Protein AF-A0A3S3VTU5-F1 (afdb_monomer)

Secondary structure (DSSP, 8-state):
--HHHHHHHHHHHHHIIIIIHHHHHHHHTT-HHHHHHHHHHHHHHHHHHHHHHHHHHHHHHHHTT-

pLDDT: mean 91.39, std 9.51, range [56.88, 97.94]

Mean predicted aligned error: 4.51 Å

Sequence (66 aa):
MSSIEQWAMNRAHQIVVHQGMSLVEAAQCLDRKRMTANTYALRNAIMDCLVEALQEGQQARRVAAE

Nearest PDB structures (foldseek):
  5jjj-assembly1_B-2  TM=8.631E-01  e=6.652E+00  Natronomonas pharaonis
  5ip0-assembly2_E  TM=7.762E-01  e=5.832E+00  Aeromonas hydrophila
  5jje-assembly1_B  TM=8.517E-01  e=9.245E+00  Natronomonas pharaonis

Solvent-accessible surface area (backbone atoms only — not comparable to full-atom values): 3625 Å² total; per-residue (Å²): 130,54,74,65,56,53,48,49,52,52,53,52,50,52,47,48,59,57,40,47,47,52,36,51,54,20,55,76,69,68,36,64,70,53,35,53,52,35,52,51,51,40,53,49,54,52,52,51,51,53,54,50,49,55,52,52,58,48,50,58,52,51,66,72,73,110

Radius of gyration: 15.62 Å; Cα contacts (8 Å, |Δi|>4): 25; chains: 1; bounding box: 34×12×45 Å

Structure (mmCIF, N/CA/C/O backbone):
data_AF-A0A3S3VTU5-F1
#
_entry.id   AF-A0A3S3VTU5-F1
#
loop_
_atom_site.group_PDB
_atom_site.id
_atom_site.type_symbol
_atom_site.label_atom_id
_atom_site.label_alt_id
_atom_site.label_comp_id
_atom_site.label_asym_id
_atom_site.label_entity_id
_atom_site.label_seq_id
_atom_site.pdbx_PDB_ins_code
_atom_site.Cartn_x
_atom_site.Cartn_y
_atom_site.Cartn_z
_atom_site.occupancy
_atom_site.B_iso_or_equiv
_atom_site.auth_seq_id
_atom_site.auth_comp_id
_atom_site.auth_asym_id
_atom_site.auth_atom_id
_atom_site.pdbx_PDB_model_num
ATOM 1 N N . MET A 1 1 ? 0.723 7.418 23.375 1.00 59.59 1 MET A N 1
ATOM 2 C CA . MET A 1 1 ? 0.132 7.001 22.088 1.00 59.59 1 MET A CA 1
ATOM 3 C C . MET A 1 1 ? -0.899 5.940 22.395 1.00 59.59 1 MET A C 1
ATOM 5 O O . MET A 1 1 ? -0.607 5.046 23.181 1.00 59.59 1 MET A O 1
ATOM 9 N N . SER A 1 2 ? -2.107 6.102 21.875 1.00 81.94 2 SER A N 1
ATOM 10 C CA . SER A 1 2 ? -3.180 5.112 21.995 1.00 81.94 2 SER A CA 1
ATOM 11 C C . SER A 1 2 ? -2.811 3.814 21.262 1.00 81.94 2 SER A C 1
ATOM 13 O O . SER A 1 2 ? -1.973 3.820 20.357 1.00 81.94 2 SER A O 1
ATOM 15 N N . SER A 1 3 ? -3.437 2.694 21.638 1.00 85.88 3 SER A N 1
ATOM 16 C CA . SER A 1 3 ? -3.208 1.393 20.989 1.00 85.88 3 SER A CA 1
ATOM 17 C C . SER A 1 3 ? -3.471 1.444 19.480 1.00 85.88 3 SER A C 1
ATOM 19 O O . SER A 1 3 ? -2.695 0.891 18.702 1.00 85.88 3 SER A O 1
ATOM 21 N N . ILE A 1 4 ? -4.506 2.178 19.059 1.00 86.56 4 ILE A N 1
ATOM 22 C CA . ILE A 1 4 ? -4.861 2.348 17.647 1.00 86.56 4 ILE A CA 1
ATOM 23 C C . ILE A 1 4 ? -3.835 3.188 16.877 1.00 86.56 4 ILE A C 1
ATOM 25 O O . ILE A 1 4 ? -3.497 2.843 15.749 1.00 86.56 4 ILE A O 1
ATOM 29 N N . GLU A 1 5 ? -3.285 4.250 17.475 1.00 88.50 5 GLU A N 1
ATOM 30 C CA . GLU A 1 5 ? -2.220 5.045 16.847 1.00 88.50 5 GLU A CA 1
ATOM 31 C C . GLU A 1 5 ? -0.956 4.209 16.652 1.00 88.50 5 GLU A C 1
ATOM 33 O O . GLU A 1 5 ? -0.344 4.250 15.587 1.00 88.50 5 GLU A O 1
ATOM 38 N N . GLN A 1 6 ? -0.569 3.422 17.660 1.00 91.75 6 GLN A N 1
ATOM 39 C CA . GLN A 1 6 ? 0.595 2.546 17.559 1.00 91.75 6 GLN A CA 1
ATOM 40 C C . GLN A 1 6 ? 0.395 1.461 16.491 1.00 91.75 6 GLN A C 1
ATOM 42 O O . GLN A 1 6 ? 1.303 1.209 15.695 1.00 91.75 6 GLN A O 1
ATOM 47 N N . TRP A 1 7 ? -0.793 0.852 16.433 1.00 92.50 7 TRP A N 1
ATOM 48 C CA . TRP A 1 7 ? -1.160 -0.086 15.373 1.00 92.50 7 TRP A CA 1
ATOM 49 C C . TRP A 1 7 ? -1.091 0.574 13.989 1.00 92.50 7 TRP A C 1
ATOM 51 O O . TRP A 1 7 ? -0.417 0.054 13.099 1.00 92.50 7 TRP A O 1
ATOM 61 N N . ALA A 1 8 ? -1.702 1.751 13.824 1.00 93.88 8 ALA A N 1
ATOM 62 C CA . ALA A 1 8 ? -1.744 2.463 12.550 1.00 93.88 8 ALA A CA 1
ATOM 63 C C . ALA A 1 8 ? -0.336 2.819 12.056 1.00 93.88 8 ALA A C 1
ATOM 65 O O . ALA A 1 8 ? -0.018 2.618 10.883 1.00 93.88 8 ALA A O 1
ATOM 66 N N . MET A 1 9 ? 0.536 3.279 12.958 1.00 95.50 9 MET A N 1
ATOM 67 C CA . MET A 1 9 ? 1.932 3.584 12.636 1.00 95.50 9 MET A CA 1
ATOM 68 C C . MET A 1 9 ? 2.703 2.337 12.196 1.00 95.50 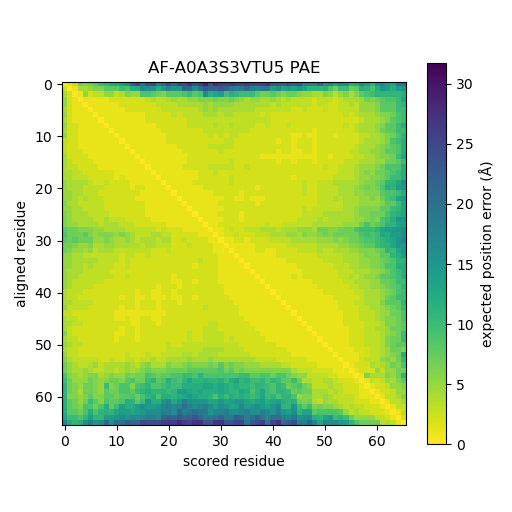9 MET A C 1
ATOM 70 O O . MET A 1 9 ? 3.400 2.372 11.180 1.00 95.50 9 MET A O 1
ATOM 74 N N . ASN A 1 10 ? 2.544 1.217 12.906 1.00 95.94 10 ASN A N 1
ATOM 75 C CA . ASN A 1 10 ? 3.173 -0.046 12.521 1.00 95.94 10 ASN A CA 1
ATOM 76 C C . ASN A 1 10 ? 2.666 -0.538 11.161 1.00 95.94 10 ASN A C 1
ATOM 78 O O . ASN A 1 10 ? 3.466 -0.960 10.321 1.00 95.94 10 ASN A O 1
ATOM 82 N N . ARG A 1 11 ? 1.355 -0.451 10.915 1.00 96.69 11 ARG A N 1
ATOM 83 C CA . ARG A 1 11 ? 0.753 -0.905 9.661 1.00 96.69 11 ARG A CA 1
ATOM 84 C C . ARG A 1 11 ? 1.202 -0.052 8.478 1.00 96.69 11 ARG A C 1
ATOM 86 O O . ARG A 1 11 ? 1.623 -0.598 7.458 1.00 96.69 11 ARG A O 1
ATOM 93 N N . ALA A 1 12 ? 1.213 1.271 8.636 1.00 96.94 12 ALA A N 1
ATOM 94 C CA . ALA A 1 12 ? 1.730 2.194 7.631 1.00 96.94 12 ALA A CA 1
ATOM 95 C C . ALA A 1 12 ? 3.212 1.924 7.325 1.00 96.94 12 ALA A C 1
ATOM 97 O O . ALA A 1 12 ? 3.595 1.831 6.157 1.00 96.94 12 ALA A O 1
ATOM 98 N N . HIS A 1 13 ? 4.035 1.721 8.359 1.00 97.44 13 HIS A N 1
ATOM 99 C CA . HIS A 1 13 ? 5.449 1.390 8.194 1.00 97.44 13 HIS A CA 1
ATOM 100 C C . HIS A 1 13 ? 5.648 0.093 7.395 1.00 97.44 13 HIS A C 1
ATOM 102 O O . HIS A 1 13 ? 6.443 0.065 6.456 1.00 97.44 13 HIS A O 1
ATOM 108 N N . GLN A 1 14 ? 4.884 -0.963 7.693 1.00 97.50 14 GLN A N 1
ATOM 109 C CA . GLN A 1 14 ? 4.947 -2.217 6.938 1.00 97.50 14 GLN A CA 1
ATOM 110 C C . GLN A 1 14 ? 4.595 -2.031 5.458 1.00 97.50 14 GLN A C 1
ATOM 112 O O . GLN A 1 14 ? 5.293 -2.581 4.604 1.00 97.50 14 GLN A O 1
ATOM 117 N N . ILE A 1 15 ? 3.549 -1.261 5.142 1.00 97.94 15 ILE A N 1
ATOM 118 C CA . ILE A 1 15 ? 3.156 -0.986 3.751 1.00 97.94 15 ILE A CA 1
ATOM 119 C C . ILE A 1 15 ? 4.281 -0.255 3.022 1.00 97.94 15 ILE A C 1
ATOM 121 O O . ILE A 1 15 ? 4.668 -0.669 1.931 1.00 97.94 15 ILE A O 1
ATOM 125 N N . VAL A 1 16 ? 4.837 0.794 3.632 1.00 97.19 16 VAL A N 1
ATOM 126 C CA . VAL A 1 16 ? 5.924 1.580 3.037 1.00 97.19 16 VAL A CA 1
ATOM 127 C C . VAL A 1 16 ? 7.148 0.709 2.775 1.00 97.19 16 VAL A C 1
ATOM 129 O O . VAL A 1 16 ? 7.656 0.706 1.655 1.00 97.19 16 VAL A O 1
ATOM 132 N N . VAL A 1 17 ? 7.594 -0.066 3.766 1.00 97.50 17 VAL A N 1
ATOM 133 C CA . VAL A 1 17 ? 8.786 -0.911 3.623 1.00 97.50 17 VAL A CA 1
ATOM 134 C C . VAL A 1 17 ? 8.592 -1.964 2.535 1.00 97.50 17 VAL A C 1
ATOM 136 O O . VAL A 1 17 ? 9.464 -2.119 1.694 1.00 97.50 17 VAL A O 1
ATOM 139 N N . HIS A 1 18 ? 7.459 -2.664 2.486 1.00 96.81 18 HIS A N 1
ATOM 140 C CA . HIS A 1 18 ? 7.295 -3.760 1.523 1.00 96.81 18 HIS A CA 1
ATOM 141 C C . HIS A 1 18 ? 6.920 -3.261 0.126 1.00 96.81 18 HIS A C 1
ATOM 143 O O . HIS A 1 18 ? 7.558 -3.605 -0.873 1.00 96.81 18 HIS A O 1
ATOM 149 N N . GLN A 1 19 ? 5.872 -2.445 0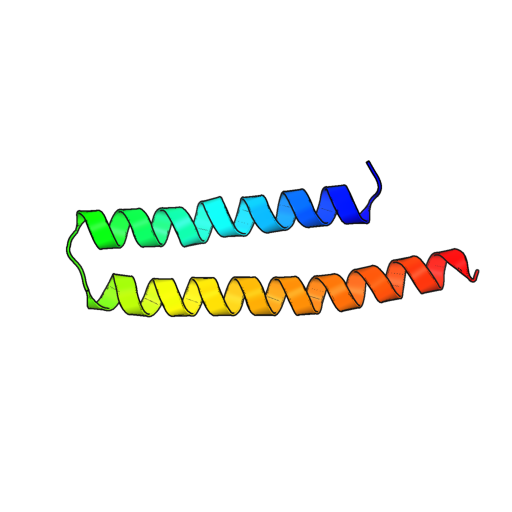.044 1.00 97.44 19 GLN A N 1
ATOM 150 C CA . GLN A 1 19 ? 5.307 -2.020 -1.234 1.00 97.44 19 GLN A CA 1
ATOM 151 C C . GLN A 1 19 ? 6.127 -0.882 -1.847 1.00 97.44 19 GLN A C 1
ATOM 153 O O . GLN A 1 19 ? 6.352 -0.865 -3.057 1.00 97.44 19 GLN A O 1
ATOM 158 N N . GLY A 1 20 ? 6.633 0.034 -1.015 1.00 94.50 20 GLY A N 1
ATOM 159 C CA . GLY A 1 20 ? 7.519 1.110 -1.452 1.00 94.50 20 GLY A CA 1
ATOM 160 C C . GLY A 1 20 ? 8.839 0.578 -2.004 1.00 94.50 20 GLY A C 1
ATOM 161 O O . GLY A 1 20 ? 9.215 0.955 -3.112 1.00 94.50 20 GLY A O 1
ATOM 162 N N . MET A 1 21 ? 9.497 -0.358 -1.308 1.00 96.44 21 MET A N 1
ATOM 163 C CA . MET A 1 21 ? 10.731 -0.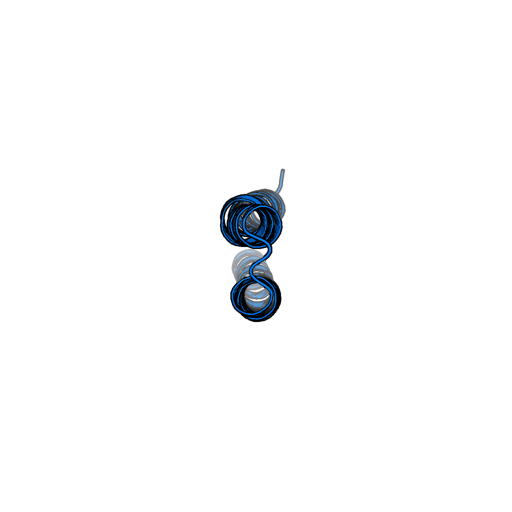979 -1.818 1.00 96.44 21 MET A CA 1
ATOM 164 C C . MET A 1 21 ? 10.492 -1.721 -3.134 1.00 96.44 21 MET A C 1
ATOM 166 O O . MET A 1 21 ? 11.237 -1.524 -4.089 1.00 96.44 21 MET A O 1
ATOM 170 N N . SER A 1 22 ? 9.401 -2.487 -3.234 1.00 96.12 22 SER A N 1
ATOM 171 C CA . SER A 1 22 ? 9.045 -3.196 -4.471 1.00 96.12 22 SER A CA 1
ATOM 172 C C . SER A 1 22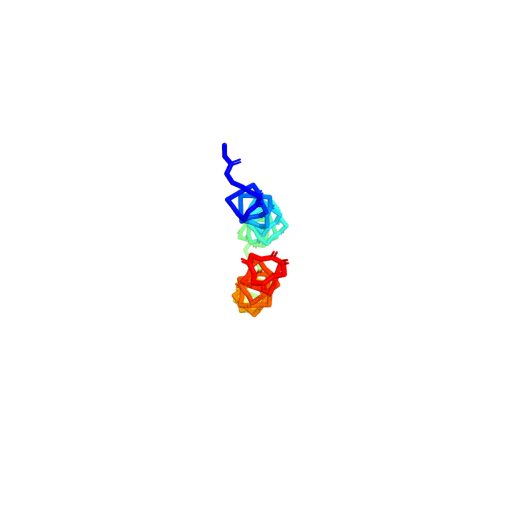 ? 8.853 -2.240 -5.658 1.00 96.12 22 SER A C 1
ATOM 174 O O . SER A 1 22 ? 9.237 -2.549 -6.789 1.00 96.12 22 SER A O 1
ATOM 176 N N . LEU A 1 23 ? 8.258 -1.066 -5.429 1.00 96.19 23 LEU A N 1
ATOM 177 C CA . LEU A 1 23 ? 8.107 -0.032 -6.456 1.00 96.19 23 LEU A CA 1
ATOM 178 C C . LEU A 1 23 ? 9.449 0.590 -6.850 1.00 96.19 23 LEU A C 1
ATOM 180 O O . LEU A 1 23 ? 9.699 0.761 -8.043 1.00 96.19 23 LEU A O 1
ATOM 184 N N . VAL A 1 24 ? 10.305 0.896 -5.871 1.00 97.06 24 VAL A N 1
ATOM 185 C CA . VAL A 1 24 ? 11.645 1.451 -6.111 1.00 97.06 24 VAL A CA 1
ATOM 186 C C . VAL A 1 24 ? 12.484 0.488 -6.946 1.00 97.06 24 VAL A C 1
ATOM 188 O O . VAL A 1 24 ? 13.041 0.901 -7.960 1.00 97.06 24 VAL A O 1
ATOM 191 N N . GLU A 1 25 ? 12.518 -0.796 -6.589 1.00 97.00 25 GLU A N 1
ATOM 192 C CA . GLU A 1 25 ? 13.247 -1.813 -7.352 1.00 97.00 25 GLU A CA 1
ATOM 193 C C . GLU A 1 25 ? 12.732 -1.932 -8.791 1.00 97.00 25 GLU A C 1
ATOM 195 O O . GLU A 1 25 ? 13.515 -1.937 -9.740 1.00 97.00 25 GLU A O 1
ATOM 200 N N . ALA A 1 26 ? 11.409 -1.992 -8.986 1.00 96.38 26 ALA A N 1
ATOM 201 C CA . ALA A 1 26 ? 10.829 -2.079 -10.325 1.00 96.38 26 ALA A CA 1
ATOM 202 C C . ALA A 1 26 ? 11.156 -0.843 -11.181 1.00 96.38 26 ALA A C 1
ATOM 204 O O . ALA A 1 26 ? 11.441 -0.980 -12.373 1.00 96.38 26 ALA A O 1
ATOM 205 N N . ALA A 1 27 ? 11.150 0.347 -10.573 1.00 96.12 27 ALA A N 1
ATOM 206 C CA . AL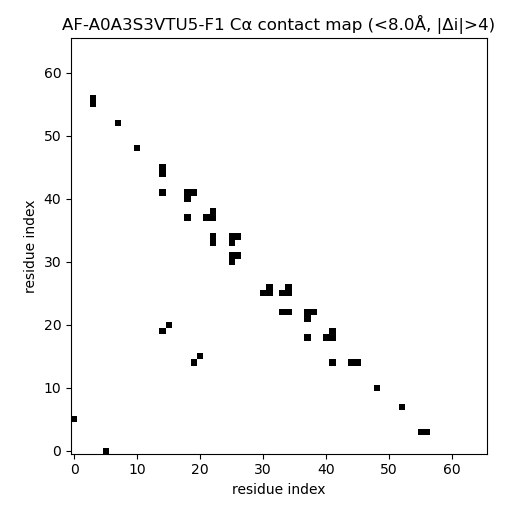A A 1 27 ? 11.514 1.592 -11.238 1.00 96.12 27 ALA A CA 1
ATOM 207 C C . ALA A 1 27 ? 13.000 1.624 -11.624 1.00 96.12 27 ALA A C 1
ATOM 209 O O . ALA A 1 27 ? 13.327 1.993 -12.750 1.00 96.12 27 ALA A O 1
ATOM 210 N N . GLN A 1 28 ? 13.891 1.180 -10.732 1.00 96.38 28 GLN A N 1
ATOM 211 C CA . GLN A 1 28 ? 15.328 1.076 -11.007 1.00 96.38 28 GLN A CA 1
ATOM 212 C C . GLN A 1 28 ? 15.626 0.107 -12.158 1.00 96.38 28 GLN A C 1
ATOM 214 O O . GLN A 1 28 ? 16.508 0.371 -12.971 1.00 96.38 28 GLN A O 1
ATOM 219 N N . CYS A 1 29 ? 14.861 -0.981 -12.273 1.00 96.38 29 CYS A N 1
ATOM 220 C CA . CYS A 1 29 ? 14.967 -1.926 -13.385 1.00 96.38 29 CYS A CA 1
ATOM 221 C C . CYS A 1 29 ? 14.280 -1.458 -14.682 1.00 96.38 29 CYS A C 1
ATOM 223 O O . CYS A 1 29 ? 14.331 -2.187 -15.672 1.00 96.38 29 CYS A O 1
ATOM 225 N N . LEU A 1 30 ? 13.606 -0.298 -14.689 1.00 96.44 30 LEU A N 1
ATOM 226 C CA . LEU A 1 30 ? 12.757 0.175 -15.795 1.00 96.44 30 LEU A CA 1
ATOM 227 C C . LEU A 1 30 ? 11.685 -0.853 -16.222 1.00 96.44 30 LEU A C 1
ATOM 229 O O . LEU A 1 30 ? 11.224 -0.866 -17.368 1.00 96.44 30 LEU A O 1
ATOM 233 N N . ASP A 1 31 ? 11.252 -1.716 -15.297 1.00 96.62 31 ASP A N 1
ATOM 234 C CA . ASP A 1 31 ? 10.272 -2.763 -15.574 1.00 96.62 31 ASP A CA 1
ATOM 235 C C . ASP A 1 31 ? 8.852 -2.231 -15.368 1.00 96.62 31 ASP A C 1
ATOM 237 O O . ASP A 1 31 ? 8.268 -2.280 -14.279 1.00 96.62 31 ASP A O 1
ATOM 241 N N . ARG A 1 32 ? 8.263 -1.745 -16.463 1.00 94.31 32 ARG A N 1
ATOM 242 C CA . ARG A 1 32 ? 6.904 -1.194 -16.462 1.00 94.31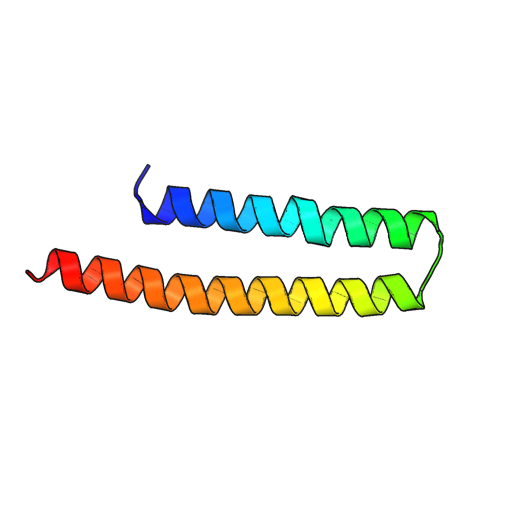 32 ARG A CA 1
ATOM 243 C C . ARG A 1 32 ? 5.850 -2.203 -15.998 1.00 94.31 32 ARG A C 1
ATOM 245 O O . ARG A 1 32 ? 4.892 -1.806 -15.338 1.00 94.31 32 ARG A O 1
ATOM 252 N N . LYS A 1 33 ? 5.995 -3.491 -16.334 1.00 95.56 33 LYS A N 1
ATOM 253 C CA . LYS A 1 33 ? 5.005 -4.515 -15.954 1.00 95.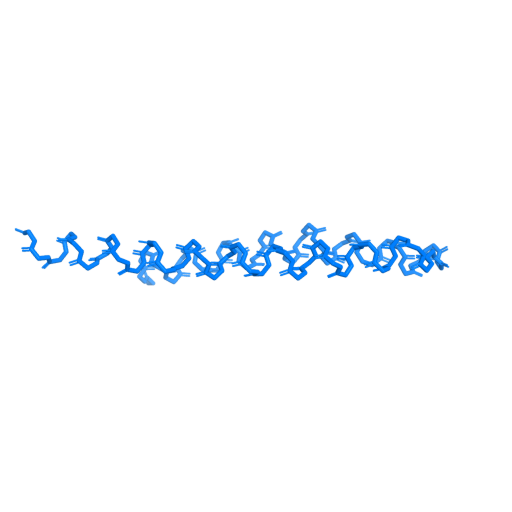56 33 LYS A CA 1
ATOM 254 C C . LYS A 1 33 ? 5.024 -4.722 -14.444 1.00 95.56 33 LYS A C 1
ATOM 256 O O . LYS A 1 33 ? 3.961 -4.714 -13.821 1.00 95.56 33 LYS A O 1
ATOM 261 N N . ARG A 1 34 ? 6.221 -4.830 -13.858 1.00 95.94 34 ARG A N 1
ATOM 262 C CA . ARG A 1 34 ? 6.393 -4.915 -12.403 1.00 95.94 34 ARG A CA 1
ATOM 263 C C . ARG A 1 34 ? 5.924 -3.645 -11.704 1.00 95.94 34 ARG A C 1
ATOM 265 O O . ARG A 1 34 ? 5.218 -3.753 -10.711 1.00 95.94 34 ARG A O 1
ATOM 272 N N . MET A 1 35 ? 6.206 -2.455 -12.239 1.00 95.94 35 MET A N 1
ATOM 273 C CA . MET A 1 35 ? 5.693 -1.202 -11.663 1.00 95.94 35 MET A CA 1
ATOM 274 C C . MET A 1 35 ? 4.161 -1.175 -11.595 1.00 95.94 35 MET A C 1
ATOM 276 O O . MET A 1 35 ? 3.594 -0.808 -10.565 1.00 95.94 35 MET A O 1
ATOM 280 N N . THR A 1 36 ? 3.477 -1.582 -12.669 1.00 97.00 36 THR A N 1
ATOM 281 C CA . THR A 1 36 ? 2.010 -1.649 -12.683 1.00 97.00 36 THR A CA 1
ATOM 282 C C . THR A 1 36 ? 1.494 -2.662 -11.661 1.00 97.00 36 THR A C 1
ATOM 284 O O . THR A 1 36 ? 0.639 -2.312 -10.851 1.00 97.00 36 THR A O 1
ATOM 287 N N . ALA A 1 37 ? 2.040 -3.882 -11.641 1.00 97.00 37 ALA A N 1
ATOM 288 C CA . ALA A 1 37 ? 1.650 -4.910 -10.674 1.00 97.00 37 ALA A CA 1
ATOM 289 C C . ALA A 1 37 ? 1.867 -4.452 -9.219 1.00 97.00 37 ALA A C 1
ATOM 291 O O . ALA A 1 37 ? 0.957 -4.551 -8.396 1.00 97.00 37 ALA A O 1
ATOM 292 N N . ASN A 1 38 ? 3.026 -3.862 -8.924 1.00 96.56 38 ASN A N 1
ATOM 293 C CA . ASN A 1 38 ? 3.376 -3.373 -7.590 1.00 96.56 38 ASN A CA 1
ATOM 294 C C . ASN A 1 38 ? 2.491 -2.190 -7.163 1.00 96.56 38 ASN A C 1
ATOM 296 O O . ASN A 1 38 ? 2.165 -2.051 -5.988 1.00 96.56 38 ASN A O 1
ATOM 300 N N . THR A 1 39 ? 2.029 -1.370 -8.111 1.00 96.06 39 THR A N 1
ATOM 301 C CA . THR A 1 39 ? 1.064 -0.294 -7.828 1.00 96.06 39 THR A CA 1
ATOM 302 C C . THR A 1 39 ? -0.293 -0.860 -7.402 1.00 96.06 39 THR A C 1
ATOM 304 O O . THR A 1 39 ? -0.911 -0.349 -6.466 1.00 96.06 39 THR A O 1
ATOM 307 N N . TYR A 1 40 ? -0.762 -1.930 -8.054 1.00 97.94 40 TYR A N 1
ATOM 308 C CA . TYR A 1 40 ? -1.979 -2.628 -7.630 1.00 97.94 40 TYR A CA 1
ATOM 309 C C . TYR A 1 40 ? -1.803 -3.305 -6.268 1.00 97.94 40 TYR A C 1
ATOM 311 O O . TYR A 1 40 ? -2.693 -3.197 -5.429 1.00 97.94 40 TYR A O 1
ATOM 319 N N . ALA A 1 41 ? -0.650 -3.929 -6.017 1.00 97.31 41 ALA A N 1
ATOM 320 C CA . ALA A 1 41 ? -0.337 -4.519 -4.717 1.00 97.31 41 ALA A CA 1
ATOM 321 C C . ALA A 1 41 ? -0.358 -3.470 -3.591 1.00 97.31 41 ALA A C 1
ATOM 323 O O . ALA A 1 41 ? -0.984 -3.695 -2.556 1.00 97.31 41 ALA A O 1
ATOM 324 N N . LEU A 1 42 ? 0.228 -2.288 -3.820 1.00 97.88 42 LEU A N 1
ATOM 325 C CA . LEU A 1 42 ? 0.161 -1.167 -2.881 1.00 97.88 42 LEU A CA 1
ATOM 326 C C . LEU A 1 42 ? -1.285 -0.726 -2.617 1.00 97.88 42 LEU A C 1
ATOM 328 O O . LEU A 1 42 ? -1.670 -0.546 -1.463 1.00 97.88 42 LEU A O 1
ATOM 332 N N . ARG A 1 43 ? -2.100 -0.566 -3.668 1.00 97.75 43 ARG A N 1
ATOM 333 C CA . ARG A 1 43 ? -3.517 -0.197 -3.517 1.00 97.75 43 ARG A CA 1
ATOM 334 C C . ARG A 1 43 ? -4.289 -1.219 -2.686 1.00 97.75 43 ARG A C 1
ATOM 336 O O . ARG A 1 43 ? -5.036 -0.810 -1.802 1.00 97.75 43 ARG A O 1
ATOM 343 N N . ASN A 1 44 ? -4.079 -2.509 -2.934 1.00 97.88 44 ASN A N 1
ATOM 344 C CA . ASN A 1 44 ? -4.718 -3.573 -2.163 1.00 97.88 44 ASN A CA 1
ATOM 345 C C . ASN A 1 44 ? -4.276 -3.533 -0.696 1.00 97.88 44 ASN A C 1
ATOM 347 O O . ASN A 1 44 ? -5.125 -3.516 0.183 1.00 97.88 44 ASN A O 1
ATOM 351 N N . ALA A 1 45 ? -2.977 -3.386 -0.421 1.00 97.81 45 ALA A N 1
ATOM 352 C CA . ALA A 1 45 ? -2.472 -3.297 0.949 1.00 97.81 45 ALA A CA 1
ATOM 353 C C . ALA A 1 45 ? -3.047 -2.095 1.726 1.00 97.81 45 ALA A C 1
ATOM 355 O O . ALA A 1 45 ? -3.298 -2.194 2.926 1.00 97.81 45 ALA A O 1
ATOM 356 N N . ILE A 1 46 ? -3.277 -0.964 1.049 1.00 96.75 46 ILE A N 1
ATOM 357 C CA . ILE A 1 46 ? -3.958 0.196 1.641 1.00 96.75 46 ILE A CA 1
ATOM 358 C C . ILE A 1 46 ? -5.432 -0.125 1.915 1.00 96.75 46 ILE A C 1
ATOM 360 O O . ILE A 1 46 ? -5.930 0.210 2.986 1.00 96.75 46 ILE A O 1
ATOM 364 N N . MET A 1 47 ? -6.133 -0.769 0.977 1.00 97.88 47 MET A N 1
ATOM 365 C CA . MET A 1 47 ? -7.526 -1.183 1.182 1.00 97.88 47 MET A CA 1
ATOM 366 C C . MET A 1 47 ? -7.661 -2.144 2.367 1.00 97.88 47 MET A C 1
ATOM 368 O O . MET A 1 47 ? -8.504 -1.912 3.230 1.00 97.88 47 MET A O 1
ATOM 372 N N . ASP A 1 48 ? -6.794 -3.151 2.451 1.00 97.38 48 ASP A N 1
ATOM 373 C CA . ASP A 1 48 ? -6.764 -4.107 3.560 1.00 97.38 48 ASP A CA 1
ATOM 374 C C . ASP A 1 48 ? -6.518 -3.385 4.891 1.00 97.38 48 ASP A C 1
ATOM 376 O O . ASP A 1 48 ? -7.277 -3.562 5.839 1.00 97.38 48 ASP A O 1
ATOM 380 N N . CYS A 1 49 ? -5.548 -2.465 4.936 1.00 96.62 49 CYS A N 1
ATOM 381 C CA . CYS A 1 49 ? -5.286 -1.635 6.113 1.00 96.62 49 CYS A CA 1
ATOM 382 C C . CYS A 1 49 ? -6.508 -0.816 6.553 1.00 96.62 49 CYS A C 1
ATOM 384 O O . CYS A 1 49 ? -6.734 -0.650 7.750 1.00 96.62 49 CYS A O 1
ATOM 386 N N . LEU A 1 50 ? -7.305 -0.288 5.621 1.00 95.19 50 LEU A N 1
ATOM 387 C CA . LEU A 1 50 ? -8.526 0.445 5.965 1.00 95.19 50 LEU A CA 1
ATOM 388 C C . LEU A 1 50 ? -9.605 -0.484 6.537 1.00 95.19 50 LEU A C 1
ATOM 390 O O . LEU A 1 50 ? -10.298 -0.104 7.480 1.00 95.19 50 LEU A O 1
ATOM 394 N N . VAL A 1 51 ? -9.736 -1.700 6.002 1.00 95.94 51 VAL A N 1
ATOM 395 C CA . VAL A 1 51 ? -10.661 -2.714 6.533 1.00 95.94 51 VAL A CA 1
ATOM 396 C C . VAL A 1 51 ? -10.231 -3.164 7.930 1.00 95.94 51 VAL A C 1
ATOM 398 O O . VAL A 1 51 ? -11.064 -3.201 8.835 1.00 95.94 51 VAL A O 1
ATOM 401 N N . GLU A 1 52 ? -8.941 -3.431 8.135 1.00 93.69 52 GLU A N 1
ATOM 402 C CA . GLU A 1 52 ? -8.373 -3.752 9.449 1.00 93.69 52 GLU A CA 1
ATOM 403 C C . GLU A 1 52 ? -8.632 -2.609 10.449 1.00 93.69 52 GLU A C 1
ATOM 405 O O . GLU A 1 52 ? -9.109 -2.851 11.554 1.00 93.69 52 GLU A O 1
ATOM 410 N N . ALA A 1 53 ? -8.436 -1.346 10.044 1.00 92.75 53 ALA A N 1
ATOM 411 C CA . ALA A 1 53 ? -8.694 -0.185 10.901 1.00 92.75 53 ALA A CA 1
ATOM 412 C C . ALA A 1 53 ? -10.162 -0.091 11.348 1.00 92.75 53 ALA A C 1
ATOM 414 O O . ALA A 1 53 ? -10.447 0.290 12.485 1.00 92.75 53 ALA A O 1
ATOM 4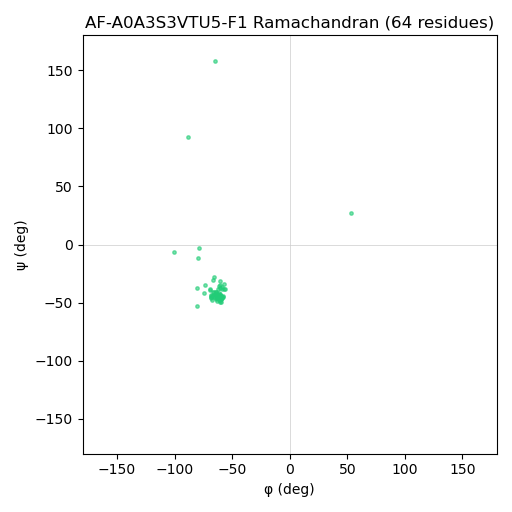15 N N . LEU A 1 54 ? -11.107 -0.433 10.464 1.00 91.06 54 LEU A N 1
ATOM 416 C CA . LEU A 1 54 ? -12.530 -0.476 10.809 1.00 91.06 54 LEU A CA 1
ATOM 417 C C . LEU A 1 54 ? -12.813 -1.545 11.869 1.00 91.06 54 LEU A C 1
ATOM 419 O O . LEU A 1 54 ? -13.578 -1.286 12.799 1.00 91.06 54 LEU A O 1
ATOM 423 N N . GLN A 1 55 ? -12.186 -2.715 11.753 1.00 89.44 55 GLN A N 1
ATOM 424 C CA . GLN A 1 55 ? -12.335 -3.811 12.712 1.00 89.44 55 GLN A CA 1
ATOM 425 C C . GLN A 1 55 ? -11.707 -3.462 14.067 1.00 89.44 55 GLN A C 1
ATOM 427 O O . GLN A 1 55 ? -12.366 -3.596 15.098 1.00 89.44 55 GLN A O 1
ATOM 432 N N . GLU A 1 56 ? -10.489 -2.922 14.073 1.00 85.00 56 GLU A N 1
ATOM 433 C CA . GLU A 1 56 ? -9.802 -2.463 15.288 1.00 85.00 56 GLU A CA 1
ATOM 434 C C . GLU A 1 56 ? -10.580 -1.336 15.986 1.00 85.00 56 GLU A C 1
ATOM 436 O O . GLU A 1 56 ? -10.786 -1.349 17.201 1.00 85.00 56 GLU A O 1
ATOM 441 N N . GLY A 1 57 ? -11.115 -0.385 15.214 1.00 82.12 57 GLY A N 1
ATOM 442 C CA . GLY A 1 57 ? -11.961 0.689 15.731 1.00 82.12 57 GLY A CA 1
ATOM 443 C C . GLY A 1 57 ? -13.304 0.205 16.293 1.00 82.12 57 GLY A C 1
ATOM 444 O O . GLY A 1 57 ? -13.857 0.848 17.190 1.00 82.12 57 GLY A O 1
ATOM 445 N N . GLN A 1 58 ? -13.843 -0.912 15.793 1.00 82.81 58 GLN A N 1
ATOM 446 C CA . GLN A 1 58 ? -15.010 -1.582 16.376 1.00 82.81 58 GLN A CA 1
ATOM 447 C C . GLN A 1 58 ? -14.644 -2.321 17.665 1.00 82.81 58 GLN A C 1
ATOM 449 O O . GLN A 1 58 ? -15.385 -2.226 18.644 1.00 82.81 58 GLN A O 1
ATOM 454 N N . GLN A 1 59 ? -13.502 -3.010 17.692 1.00 78.94 59 GLN A N 1
ATOM 455 C CA . GLN A 1 59 ? -13.033 -3.745 18.862 1.00 78.94 59 GLN A CA 1
ATOM 456 C C . GLN A 1 59 ? -12.733 -2.809 20.036 1.00 78.94 59 GLN A C 1
ATOM 458 O O . GLN A 1 59 ? -13.219 -3.042 21.141 1.00 78.94 59 GLN A O 1
ATOM 463 N N . ALA A 1 60 ? -12.034 -1.699 19.790 1.00 77.44 60 ALA A N 1
ATOM 464 C CA . ALA A 1 60 ? -11.777 -0.677 20.805 1.00 77.44 60 ALA A CA 1
ATOM 465 C C . ALA A 1 60 ? -13.077 -0.118 21.412 1.00 77.44 60 ALA A C 1
ATOM 467 O O . ALA A 1 60 ? -13.139 0.181 22.602 1.00 77.44 60 ALA A O 1
ATOM 468 N N . ARG A 1 61 ? -14.139 -0.016 20.601 1.00 78.44 61 ARG A N 1
ATOM 469 C CA . ARG A 1 61 ? -15.458 0.460 21.037 1.00 78.44 61 ARG A CA 1
ATOM 470 C C . ARG A 1 61 ? -16.207 -0.561 21.893 1.00 78.44 61 ARG A C 1
ATOM 472 O O . ARG A 1 61 ? -16.928 -0.155 22.793 1.00 78.44 61 ARG A O 1
ATOM 479 N N . ARG A 1 62 ? -16.047 -1.858 21.607 1.00 75.19 62 ARG A N 1
ATOM 480 C CA . ARG A 1 62 ? -16.635 -2.949 22.404 1.00 75.19 62 ARG A CA 1
ATOM 481 C C . ARG A 1 62 ? -15.993 -3.032 23.783 1.00 75.19 62 ARG A C 1
ATOM 483 O O . ARG A 1 62 ? -16.714 -3.010 24.765 1.00 75.19 62 ARG A O 1
ATOM 490 N N . VAL A 1 63 ? -14.661 -3.008 23.841 1.00 74.44 63 VAL A N 1
ATOM 491 C CA . VAL A 1 63 ? -13.906 -3.033 25.106 1.00 74.44 63 VAL A CA 1
ATOM 492 C C . VAL A 1 63 ? -14.234 -1.828 25.995 1.00 74.44 63 VAL A C 1
ATOM 494 O O . VAL A 1 63 ? -14.202 -1.939 27.208 1.00 74.44 63 VAL A O 1
ATOM 497 N N . ALA A 1 64 ? -14.560 -0.670 25.412 1.00 68.50 64 ALA A N 1
ATOM 498 C CA . ALA A 1 64 ? -14.948 0.518 26.174 1.00 68.50 64 ALA A CA 1
ATOM 499 C C . ALA A 1 64 ? -16.408 0.506 26.678 1.00 68.50 64 ALA A C 1
ATOM 501 O O . ALA A 1 64 ? -16.782 1.392 27.446 1.00 68.50 64 ALA A O 1
ATOM 502 N N . ALA A 1 65 ? -17.243 -0.424 26.203 1.00 67.50 65 ALA A N 1
ATOM 503 C CA . ALA A 1 65 ? -18.650 -0.559 26.590 1.00 67.50 65 ALA A CA 1
ATOM 504 C C . ALA A 1 65 ? -18.892 -1.678 27.625 1.00 67.50 65 ALA A C 1
ATOM 506 O O . 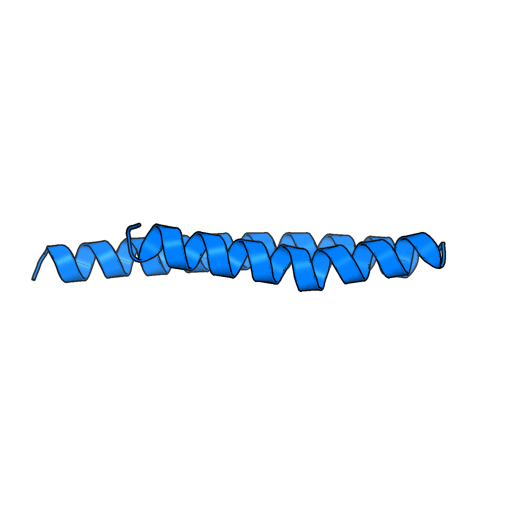ALA A 1 65 ? -20.020 -1.817 28.100 1.00 67.50 65 ALA A O 1
ATOM 507 N N . GLU A 1 66 ? -17.854 -2.456 27.941 1.00 56.88 66 GLU A N 1
ATOM 508 C CA . GLU A 1 66 ? -17.798 -3.492 28.985 1.00 56.88 66 GLU A CA 1
ATOM 509 C C . GLU A 1 66 ? -17.145 -2.935 30.259 1.00 56.88 66 GLU A C 1
ATOM 511 O O . GLU A 1 66 ? -17.613 -3.308 31.359 1.00 56.88 66 GLU A O 1
#

Foldseek 3Di:
DDPLVVVLVVLVVVLCVPLVVQCVVCVVVVPPVSNVVSVVVSVVSVVVSVVVSVVVVVVVVVVVVD

Organism: NCBI:txid2503024